Protein AF-A0A1V4T056-F1 (afdb_monomer)

Radius of gyration: 17.62 Å; Cα contacts (8 Å, |Δi|>4): 134; chains: 1; bounding box: 41×39×44 Å

Solvent-accessible surface area (backbone atoms only — not comparable to full-atom values): 8473 Å² total; per-residue (Å²): 109,70,50,30,54,51,19,25,50,54,11,38,51,52,18,49,48,34,64,70,69,68,52,63,63,68,63,55,55,53,51,50,49,54,52,53,45,51,52,41,34,65,76,40,74,78,42,66,49,69,81,70,57,65,70,58,31,48,61,42,61,37,54,64,91,86,41,50,39,62,59,56,52,51,51,53,52,50,52,51,52,50,48,44,41,74,71,36,72,66,26,53,52,50,57,51,40,71,74,42,58,68,60,29,47,78,69,72,45,64,60,63,59,53,49,28,52,53,27,22,54,51,15,30,51,50,13,46,50,50,50,51,50,31,30,62,66,54,34,50,46,70,68,70,64,77,63,48,68,58,52,54,55,62,73,75,109

Secondary structure (DSSP, 8-state):
-HHHHHHHHHHHHHHHHHHHH---HHHHHHHHHHHHHHHHHHHTTTS-B----HHHHHHHH-EETTEEHHHHHHHHHHHHHHHHHHHSHHHHHHHHHHH-HHHHHHTT--HHHHHHHHHHHHHHHHHHHHHHHHHHHTSB-TTTTTTHHHHHHHHH-

Organism: NCBI:txid64969

Foldseek 3Di:
DVLLVVLLVLLLVLLVCCLPVVDDSVVSVVVSVVVVLVVLCVVQVQDWDADPDPVLLCVQCDDDPNHGPVVVVVVVLVVVVCCCLPPDPLNVLVVVCVPPVVVSVVVVHPSSVSSSVVSSSSSSVVSVVQSSVCSPVSINRSCPCVCVVVVVVVVVD

pLDDT: mean 77.1, std 8.1, range [56.59, 90.56]

Sequence (157 aa):
IGGVLVGGALGAINGCLVNWTGLHPFIITL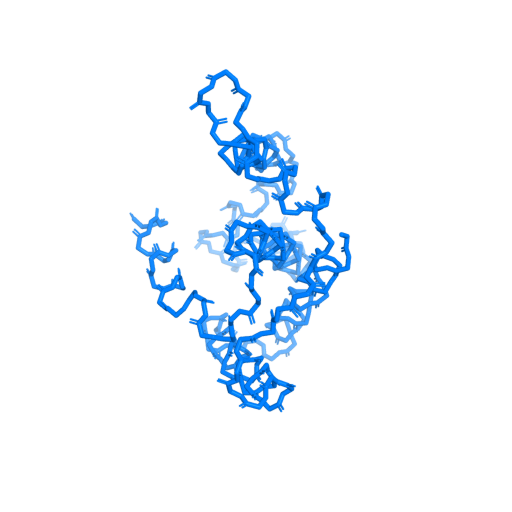GTNAIFRGITLVISDANSVYGFSFDFVNFFAASVIGIPVPVIFSLIVALILWFLTTRMRLGRNIYALGGIKNSAFYSGIDVKFHILVVFIISGVCAGLAGVVSTARLGAAEPLAGMGFETYAIASAI

InterPro domains:
  IPR001851 ABC transporter, permease [PF02653] (2-157)

Mean predicted aligned error: 8.45 Å

Structure (mmCIF, N/CA/C/O backbone):
data_AF-A0A1V4T056-F1
#
_entry.id   AF-A0A1V4T056-F1
#
loop_
_atom_site.group_PDB
_atom_site.id
_atom_site.type_symbol
_atom_site.label_atom_id
_atom_site.label_alt_id
_atom_site.label_comp_id
_atom_site.label_asym_id
_atom_site.label_entity_id
_atom_site.label_seq_id
_atom_site.pdbx_PDB_ins_code
_atom_site.Cartn_x
_atom_site.Cartn_y
_atom_site.Cartn_z
_atom_site.occupancy
_atom_site.B_iso_or_equiv
_atom_site.auth_seq_id
_atom_site.auth_comp_id
_atom_site.auth_asym_id
_atom_site.auth_atom_id
_atom_site.pdbx_PDB_model_num
ATOM 1 N N . ILE A 1 1 ? 0.113 1.896 -13.425 1.00 64.62 1 ILE A N 1
ATOM 2 C CA . ILE A 1 1 ? -1.318 1.829 -13.016 1.00 64.62 1 ILE A CA 1
ATOM 3 C C . ILE A 1 1 ? -1.674 0.461 -12.435 1.00 64.62 1 ILE A C 1
ATOM 5 O O . ILE A 1 1 ? -2.154 0.434 -11.310 1.00 64.62 1 ILE A O 1
ATOM 9 N N . GLY A 1 2 ? -1.369 -0.654 -13.118 1.00 77.25 2 GLY A N 1
ATOM 10 C CA . GLY A 1 2 ? -1.641 -2.010 -12.605 1.00 77.25 2 GLY A CA 1
ATOM 11 C C . GLY A 1 2 ? -1.153 -2.258 -11.169 1.00 77.25 2 GLY A C 1
ATOM 12 O O . GLY A 1 2 ? -1.941 -2.674 -10.331 1.00 77.25 2 GLY A O 1
ATOM 13 N N . GLY A 1 3 ? 0.091 -1.883 -10.839 1.00 78.50 3 GLY A N 1
ATOM 14 C CA . GLY A 1 3 ? 0.627 -2.046 -9.476 1.00 78.50 3 GLY A CA 1
ATOM 15 C C . GLY A 1 3 ? -0.118 -1.261 -8.385 1.00 78.50 3 GLY A C 1
ATOM 16 O O . GLY A 1 3 ? -0.232 -1.732 -7.259 1.00 78.50 3 GLY A O 1
ATOM 17 N N . VAL A 1 4 ? -0.699 -0.104 -8.719 1.00 83.12 4 VAL A N 1
ATOM 18 C CA . VAL A 1 4 ? -1.464 0.719 -7.764 1.00 83.12 4 VAL A CA 1
ATOM 19 C C . VAL A 1 4 ? -2.845 0.117 -7.508 1.00 83.12 4 VAL A C 1
ATOM 21 O O . VAL A 1 4 ? -3.299 0.086 -6.367 1.00 83.12 4 VAL A O 1
ATOM 24 N N . LEU A 1 5 ? -3.493 -0.406 -8.554 1.00 85.12 5 LEU A N 1
ATOM 25 C CA . LEU A 1 5 ? -4.775 -1.103 -8.430 1.00 85.12 5 LEU A CA 1
ATOM 26 C C . LEU A 1 5 ? -4.632 -2.396 -7.627 1.00 85.12 5 LEU A C 1
ATOM 28 O O . LEU A 1 5 ? -5.442 -2.650 -6.739 1.00 85.12 5 LEU A O 1
ATOM 32 N N . VAL A 1 6 ? -3.578 -3.174 -7.892 1.00 86.25 6 VAL A N 1
ATOM 33 C CA . VAL A 1 6 ? -3.269 -4.380 -7.115 1.00 86.25 6 VAL A CA 1
ATOM 34 C C . VAL A 1 6 ? -2.985 -4.006 -5.662 1.00 86.25 6 VAL A C 1
ATOM 36 O O . VAL A 1 6 ? -3.610 -4.568 -4.772 1.00 86.25 6 VAL A O 1
ATOM 39 N N . GLY A 1 7 ? -2.139 -3.003 -5.404 1.00 83.88 7 GLY A N 1
ATOM 40 C CA . GLY A 1 7 ? -1.875 -2.521 -4.046 1.00 83.88 7 GLY A CA 1
ATOM 41 C C . GLY A 1 7 ? -3.147 -2.097 -3.304 1.00 83.88 7 GLY A C 1
ATOM 42 O O . GLY A 1 7 ? -3.367 -2.512 -2.168 1.00 83.88 7 GLY A O 1
ATOM 43 N N . GLY A 1 8 ? -4.035 -1.345 -3.959 1.00 85.06 8 GLY A N 1
ATOM 44 C CA . GLY A 1 8 ? -5.331 -0.961 -3.397 1.00 85.06 8 GLY A CA 1
ATOM 45 C C . GLY A 1 8 ? -6.250 -2.154 -3.113 1.00 85.06 8 GLY A C 1
ATOM 46 O O . GLY A 1 8 ? -6.876 -2.198 -2.055 1.00 85.06 8 GLY A O 1
ATOM 47 N N . ALA A 1 9 ? -6.294 -3.148 -4.004 1.00 88.75 9 ALA A N 1
ATOM 48 C CA . ALA A 1 9 ? -7.066 -4.375 -3.807 1.00 88.75 9 ALA A CA 1
ATOM 49 C C .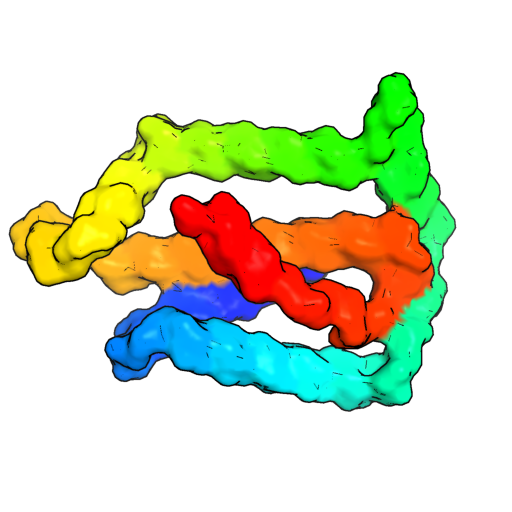 ALA A 1 9 ? -6.519 -5.220 -2.645 1.00 88.75 9 ALA A C 1
ATOM 51 O O . ALA A 1 9 ? -7.287 -5.672 -1.797 1.00 88.75 9 ALA A O 1
ATOM 52 N N . LEU A 1 10 ? -5.195 -5.378 -2.546 1.00 87.94 10 LEU A N 1
ATOM 53 C CA . LEU A 1 10 ? -4.551 -6.065 -1.423 1.00 87.94 10 LEU A CA 1
ATOM 54 C C . LEU A 1 10 ? -4.771 -5.310 -0.102 1.00 87.94 10 LEU A C 1
ATOM 56 O O . LEU A 1 10 ? -5.001 -5.931 0.937 1.00 87.94 10 LEU A O 1
ATOM 60 N N . GLY A 1 11 ? -4.771 -3.975 -0.138 1.00 86.12 11 GLY A N 1
ATOM 61 C CA . GLY A 1 11 ? -5.179 -3.130 0.983 1.00 86.12 11 GLY A CA 1
ATOM 62 C C . GLY A 1 11 ? -6.625 -3.396 1.401 1.00 86.12 11 GLY A C 1
ATOM 63 O O . GLY A 1 11 ? -6.891 -3.667 2.569 1.00 86.12 11 GLY A O 1
ATOM 64 N N . ALA A 1 12 ? -7.559 -3.423 0.448 1.00 89.50 12 ALA A N 1
ATOM 65 C CA . ALA A 1 12 ? -8.962 -3.738 0.712 1.00 89.50 12 ALA A CA 1
ATOM 66 C C . ALA A 1 12 ? -9.143 -5.131 1.336 1.00 89.50 12 ALA A C 1
ATOM 68 O O . ALA A 1 12 ? -9.906 -5.272 2.289 1.00 89.50 12 ALA A O 1
ATOM 69 N N . ILE A 1 13 ? -8.410 -6.144 0.856 1.00 90.56 13 ILE A N 1
ATOM 70 C CA . ILE A 1 13 ? -8.433 -7.503 1.418 1.00 90.56 13 ILE A CA 1
ATOM 71 C C . ILE A 1 13 ? -7.998 -7.485 2.885 1.00 90.56 13 ILE A C 1
ATOM 73 O O . ILE A 1 13 ? -8.698 -8.035 3.733 1.00 90.56 13 ILE A O 1
ATOM 77 N N . ASN A 1 14 ? -6.892 -6.808 3.205 1.00 88.44 14 ASN A N 1
ATOM 78 C CA . ASN A 1 14 ? -6.437 -6.661 4.588 1.00 88.44 14 ASN A CA 1
ATOM 79 C C . ASN A 1 14 ? -7.483 -5.949 5.459 1.00 88.44 14 ASN A C 1
ATOM 81 O O . ASN A 1 14 ? -7.821 -6.438 6.534 1.00 88.44 14 ASN A O 1
ATOM 85 N N . GLY A 1 15 ? -8.059 -4.845 4.974 1.00 84.19 15 GLY A N 1
ATOM 86 C CA . GLY A 1 15 ? -9.106 -4.111 5.689 1.00 84.19 15 GLY A CA 1
ATOM 87 C C . GLY A 1 15 ? -10.368 -4.942 5.936 1.00 84.19 15 GLY A C 1
ATOM 88 O O . GLY A 1 15 ? -10.913 -4.923 7.041 1.00 84.19 15 GLY A O 1
ATOM 89 N N . CYS A 1 16 ? -10.806 -5.720 4.944 1.00 89.06 16 CYS A N 1
ATOM 90 C CA . CYS A 1 16 ? -11.930 -6.644 5.074 1.00 89.06 16 CYS A CA 1
ATOM 91 C C . CYS A 1 16 ? -11.632 -7.758 6.080 1.00 89.06 16 CYS A C 1
ATOM 93 O O . CYS A 1 16 ? -12.456 -8.013 6.955 1.00 89.06 16 CYS A O 1
ATOM 95 N N . LEU A 1 17 ? -10.454 -8.384 6.003 1.00 87.81 17 LEU A N 1
ATOM 96 C CA . LEU A 1 17 ? -10.048 -9.441 6.931 1.00 87.81 17 LEU A CA 1
ATOM 97 C C . LEU A 1 17 ? -10.033 -8.942 8.376 1.00 87.81 17 LEU A C 1
ATOM 99 O O . LEU A 1 17 ? -10.577 -9.612 9.251 1.00 87.81 17 LEU A O 1
ATOM 103 N N . VAL A 1 18 ? -9.485 -7.749 8.624 1.00 87.94 18 VAL A N 1
ATOM 104 C CA . VAL A 1 18 ? -9.468 -7.120 9.957 1.00 87.94 18 VAL A CA 1
ATOM 105 C C . VAL A 1 18 ? -10.881 -6.880 10.464 1.00 87.94 18 VAL A C 1
ATOM 107 O O . VAL A 1 18 ? -11.200 -7.200 11.608 1.00 87.94 18 VAL A O 1
ATOM 110 N N . ASN A 1 19 ? -11.746 -6.349 9.605 1.00 87.25 19 ASN A N 1
ATOM 111 C CA . ASN A 1 19 ? -13.115 -6.034 9.972 1.00 87.25 19 ASN A CA 1
ATOM 112 C C . ASN A 1 19 ? -13.970 -7.283 10.248 1.00 87.25 19 ASN A C 1
ATOM 114 O O . ASN A 1 19 ? -14.892 -7.232 11.061 1.00 87.25 19 ASN A O 1
ATOM 118 N N . TRP A 1 20 ? -13.680 -8.393 9.563 1.00 85.25 20 TRP A N 1
ATOM 119 C CA . TRP A 1 20 ? -14.489 -9.607 9.648 1.00 85.25 20 TRP A CA 1
ATOM 120 C C . TRP A 1 20 ? -14.024 -10.561 10.745 1.00 85.25 20 TRP A C 1
ATOM 122 O O . TRP A 1 20 ? -14.850 -11.107 11.469 1.00 85.25 20 TRP A O 1
ATOM 132 N N . THR A 1 21 ? -12.710 -10.729 10.902 1.00 85.56 21 THR A N 1
ATOM 133 C CA . THR A 1 21 ? -12.138 -11.621 11.923 1.00 85.56 21 THR A CA 1
ATOM 134 C C . THR A 1 21 ? -12.048 -10.966 13.300 1.00 85.56 21 THR A C 1
ATOM 136 O O . THR A 1 21 ? -11.960 -11.672 14.300 1.00 85.56 21 THR A O 1
ATOM 139 N N . GLY A 1 22 ? -12.042 -9.629 13.376 1.00 79.38 22 GLY A N 1
ATOM 140 C CA . GLY A 1 22 ? -11.865 -8.900 14.636 1.00 79.38 22 GLY A CA 1
ATOM 141 C C . GLY A 1 22 ? -10.485 -9.094 15.278 1.00 79.38 22 GLY A C 1
ATOM 142 O O . GLY A 1 22 ? -10.266 -8.639 16.401 1.00 79.38 22 GLY A O 1
ATOM 143 N N . LEU A 1 23 ? -9.553 -9.758 14.585 1.00 82.25 23 LEU A N 1
ATOM 144 C CA . LEU A 1 23 ? -8.196 -9.983 15.065 1.00 82.25 23 LEU A CA 1
ATOM 145 C C . LEU A 1 23 ? -7.385 -8.686 15.036 1.00 82.25 23 LEU A C 1
ATOM 147 O O . LEU A 1 23 ? -7.698 -7.725 14.324 1.00 82.25 23 LEU A O 1
ATOM 151 N N . HIS A 1 24 ? -6.307 -8.663 15.819 1.00 83.38 24 HIS A N 1
ATOM 152 C CA . HIS A 1 24 ? -5.428 -7.505 15.866 1.00 83.38 24 HIS A CA 1
ATOM 153 C C . HIS A 1 24 ? -4.815 -7.239 14.472 1.00 83.38 24 HIS A C 1
ATOM 155 O O . HIS A 1 24 ? -4.256 -8.171 13.884 1.00 83.38 24 HIS A O 1
ATOM 161 N N . PRO A 1 25 ? -4.862 -5.993 13.951 1.00 82.25 25 PRO A N 1
ATOM 162 C CA . PRO A 1 25 ? -4.417 -5.657 12.594 1.00 82.25 25 PRO A CA 1
ATOM 163 C C . PRO A 1 25 ? -3.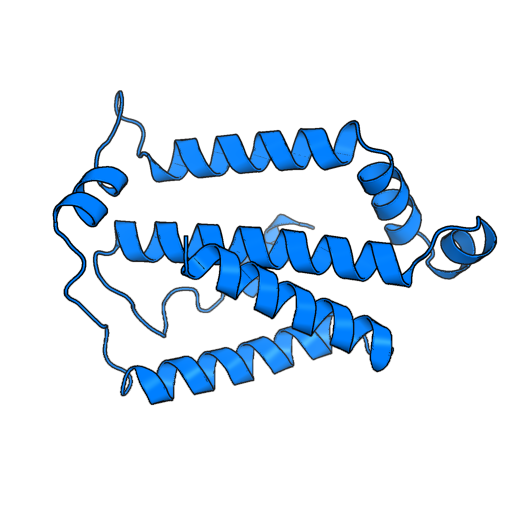025 -6.180 12.234 1.00 82.25 25 PRO A C 1
ATOM 165 O O . PRO A 1 25 ? -2.819 -6.679 11.135 1.00 82.25 25 PRO A O 1
ATOM 168 N N . PHE A 1 26 ? -2.107 -6.138 13.201 1.00 83.19 26 PHE A N 1
ATOM 169 C CA . PHE A 1 26 ? -0.725 -6.592 13.053 1.00 83.19 26 PHE A CA 1
ATOM 170 C C . PHE A 1 26 ? -0.597 -8.068 12.639 1.00 83.19 26 PHE A C 1
ATOM 172 O O . PHE A 1 26 ? 0.225 -8.403 11.789 1.00 83.19 26 PHE A O 1
ATOM 179 N N . ILE A 1 27 ? -1.425 -8.951 13.212 1.00 86.25 27 ILE A N 1
ATOM 180 C CA . ILE A 1 27 ? -1.373 -10.397 12.940 1.00 86.25 27 ILE A CA 1
ATOM 181 C C . ILE A 1 27 ? -1.793 -10.662 11.493 1.00 86.25 27 ILE A C 1
ATOM 183 O O . ILE A 1 27 ? -1.157 -11.441 10.785 1.00 86.25 27 ILE A O 1
ATOM 187 N N . ILE A 1 28 ? -2.841 -9.972 11.040 1.00 89.06 28 ILE A N 1
ATOM 188 C CA . ILE A 1 28 ? -3.374 -10.126 9.687 1.00 89.06 28 ILE A CA 1
ATOM 189 C C . ILE A 1 28 ? -2.370 -9.609 8.664 1.00 89.06 28 ILE A C 1
ATOM 191 O O . ILE A 1 28 ? -2.086 -10.316 7.705 1.00 89.06 28 ILE A O 1
ATOM 195 N N . THR A 1 29 ? -1.790 -8.425 8.884 1.00 86.88 29 THR A N 1
ATOM 196 C CA . THR A 1 29 ? -0.824 -7.835 7.948 1.00 86.88 29 THR A CA 1
ATOM 197 C C . THR A 1 29 ? 0.479 -8.622 7.859 1.00 86.88 29 THR A C 1
ATOM 199 O O . THR A 1 29 ? 1.046 -8.732 6.777 1.00 86.88 29 THR A O 1
ATOM 202 N N . LEU A 1 30 ? 0.958 -9.202 8.966 1.00 86.69 30 LEU A N 1
ATOM 203 C CA . LEU A 1 30 ? 2.122 -10.092 8.921 1.00 86.69 30 LEU A CA 1
ATOM 204 C C . LEU A 1 30 ? 1.812 -11.396 8.178 1.00 86.69 30 LEU A C 1
ATOM 206 O O . LEU A 1 30 ? 2.623 -11.849 7.372 1.00 86.69 30 LEU A O 1
ATOM 210 N N . GLY A 1 31 ? 0.634 -11.979 8.416 1.00 88.06 31 GLY A N 1
ATOM 211 C CA . GLY A 1 31 ? 0.194 -13.186 7.720 1.00 88.06 31 GLY A CA 1
ATOM 212 C C . GLY A 1 31 ? 0.043 -12.966 6.215 1.00 88.06 31 GLY A C 1
ATOM 213 O O . GLY A 1 31 ? 0.571 -13.740 5.420 1.00 88.06 31 GLY A O 1
ATOM 214 N N . THR A 1 32 ? -0.625 -11.885 5.805 1.00 87.81 32 THR A N 1
ATOM 215 C CA . THR A 1 32 ? -0.799 -11.561 4.382 1.00 87.81 32 THR A CA 1
ATOM 216 C C . THR A 1 32 ? 0.516 -11.199 3.708 1.00 87.81 32 THR A C 1
ATOM 218 O O . THR A 1 32 ? 0.724 -11.620 2.575 1.00 87.81 32 THR A O 1
ATOM 221 N N . ASN A 1 33 ? 1.442 -10.523 4.394 1.00 86.19 33 ASN A N 1
ATOM 222 C CA . ASN A 1 33 ? 2.791 -10.293 3.878 1.00 86.19 33 ASN A CA 1
ATOM 223 C C . ASN A 1 33 ? 3.519 -11.610 3.558 1.00 86.19 33 ASN A C 1
ATOM 225 O O . ASN A 1 33 ? 4.039 -11.774 2.457 1.00 86.19 33 ASN A O 1
ATOM 229 N N . ALA A 1 34 ? 3.493 -12.587 4.473 1.00 85.69 34 ALA A N 1
ATOM 230 C CA . ALA A 1 34 ? 4.101 -13.897 4.237 1.00 85.69 34 ALA A CA 1
ATOM 231 C C . ALA A 1 34 ? 3.467 -14.628 3.038 1.00 85.69 34 ALA A C 1
ATOM 233 O O . ALA A 1 34 ? 4.184 -15.198 2.216 1.00 85.69 34 ALA A O 1
ATOM 234 N N . ILE A 1 35 ? 2.136 -14.565 2.904 1.00 88.44 35 ILE A N 1
ATOM 235 C CA . ILE A 1 35 ? 1.405 -15.160 1.775 1.00 88.44 35 ILE A CA 1
ATOM 236 C C . ILE A 1 35 ? 1.785 -14.475 0.460 1.00 88.44 35 ILE A C 1
ATOM 238 O O . ILE A 1 35 ? 2.150 -15.153 -0.498 1.00 88.44 35 ILE A O 1
ATOM 242 N N . PHE A 1 36 ? 1.734 -13.142 0.402 1.00 86.19 36 PHE A N 1
ATOM 243 C CA . PHE A 1 36 ? 2.071 -12.394 -0.809 1.00 86.19 36 PHE A CA 1
ATOM 244 C C . PHE A 1 36 ? 3.520 -12.624 -1.217 1.00 86.19 36 PHE A C 1
ATOM 246 O O . PHE A 1 36 ? 3.779 -12.831 -2.398 1.00 86.19 36 PHE A O 1
ATOM 253 N N . ARG A 1 37 ? 4.442 -12.686 -0.253 1.00 82.00 37 ARG A N 1
ATOM 254 C CA . ARG A 1 37 ? 5.848 -12.990 -0.523 1.00 82.00 37 ARG A CA 1
ATOM 255 C C . ARG A 1 37 ? 6.052 -14.415 -1.034 1.00 82.00 37 ARG A C 1
ATOM 257 O O . ARG A 1 37 ? 6.861 -14.636 -1.926 1.00 82.00 37 ARG A O 1
ATOM 264 N N . GLY A 1 38 ? 5.309 -15.386 -0.503 1.00 83.88 38 GLY A N 1
ATOM 265 C CA . GLY A 1 38 ? 5.311 -16.750 -1.033 1.00 83.88 38 GLY A CA 1
ATOM 266 C C . GLY A 1 38 ? 4.837 -16.792 -2.486 1.00 83.88 38 GLY A C 1
ATOM 267 O O . GLY A 1 38 ? 5.489 -17.397 -3.331 1.00 83.88 38 GLY A O 1
ATOM 268 N N . ILE A 1 39 ? 3.748 -16.084 -2.795 1.00 85.88 39 ILE A N 1
ATOM 269 C CA . ILE A 1 39 ? 3.201 -15.999 -4.154 1.00 85.88 39 ILE A CA 1
ATOM 270 C C . ILE A 1 39 ? 4.197 -15.332 -5.112 1.00 85.88 39 ILE A C 1
ATOM 272 O O . ILE A 1 39 ? 4.410 -15.846 -6.207 1.00 85.88 39 ILE A O 1
ATOM 276 N N . THR A 1 40 ? 4.843 -14.228 -4.720 1.00 81.88 40 THR A N 1
ATOM 277 C CA . THR A 1 40 ? 5.839 -13.570 -5.582 1.00 81.88 40 THR A CA 1
ATOM 278 C C . THR A 1 40 ? 7.058 -14.453 -5.825 1.00 81.88 40 THR A C 1
ATOM 280 O O . THR A 1 40 ? 7.524 -14.521 -6.956 1.00 81.88 40 THR A O 1
ATOM 283 N N . LEU A 1 41 ? 7.541 -15.180 -4.813 1.00 82.62 41 LEU A N 1
ATOM 284 C CA . LEU A 1 41 ? 8.660 -16.115 -4.966 1.00 82.62 41 LEU A CA 1
ATOM 285 C C . LEU A 1 41 ? 8.340 -17.261 -5.933 1.00 82.62 41 LEU A C 1
ATOM 287 O O . LEU A 1 41 ? 9.193 -17.607 -6.746 1.00 82.62 41 LEU A O 1
ATOM 291 N N . VAL A 1 42 ? 7.123 -17.812 -5.864 1.00 85.12 42 VAL A N 1
ATOM 292 C CA . VAL A 1 42 ? 6.665 -18.886 -6.762 1.00 85.12 42 VAL A CA 1
ATOM 293 C C . VAL A 1 42 ? 6.517 -18.387 -8.199 1.00 85.12 42 VAL A C 1
ATOM 295 O O . VAL A 1 42 ? 6.891 -19.090 -9.125 1.00 85.12 42 VAL A O 1
ATOM 298 N N . ILE A 1 43 ? 5.995 -17.174 -8.402 1.00 82.31 43 ILE A N 1
ATOM 299 C CA . ILE A 1 43 ? 5.813 -16.603 -9.748 1.00 82.31 43 ILE A CA 1
ATOM 300 C C . ILE A 1 43 ? 7.153 -16.211 -10.382 1.00 82.31 43 ILE A C 1
ATOM 302 O O . ILE A 1 43 ? 7.313 -16.311 -11.595 1.00 82.31 43 ILE A O 1
ATOM 306 N N . SER A 1 44 ? 8.104 -15.739 -9.577 1.00 77.56 44 SER A N 1
ATOM 307 C CA . SER A 1 44 ? 9.407 -15.269 -10.051 1.00 77.56 44 SER A CA 1
ATOM 308 C C . SER A 1 44 ? 10.472 -16.369 -10.148 1.00 77.56 44 SER A C 1
ATOM 310 O O . SER A 1 44 ? 11.599 -16.053 -10.519 1.00 77.56 44 SER A O 1
ATOM 312 N N . ASP A 1 45 ? 10.176 -17.625 -9.784 1.00 77.44 45 ASP A N 1
ATOM 313 C CA . ASP A 1 45 ? 11.172 -18.709 -9.649 1.00 77.44 45 ASP A CA 1
ATOM 314 C C . ASP A 1 45 ? 12.418 -18.273 -8.844 1.00 77.44 45 ASP A C 1
ATOM 316 O O . ASP A 1 45 ? 13.552 -18.630 -9.155 1.00 77.44 45 ASP A O 1
ATOM 320 N N . ALA A 1 46 ? 12.209 -17.430 -7.825 1.00 69.56 46 ALA A N 1
ATOM 321 C CA . ALA A 1 46 ? 13.253 -16.763 -7.035 1.00 69.56 46 ALA A CA 1
ATOM 322 C C . ALA A 1 46 ? 14.269 -15.901 -7.827 1.00 69.56 46 ALA A C 1
ATOM 324 O O . ALA A 1 46 ? 15.288 -15.496 -7.270 1.00 69.56 46 ALA A O 1
ATOM 325 N N . ASN A 1 47 ? 13.981 -15.564 -9.086 1.00 72.25 47 ASN A N 1
ATOM 326 C CA . ASN A 1 47 ? 14.828 -14.738 -9.941 1.00 72.25 47 ASN A CA 1
ATOM 327 C C . ASN A 1 47 ? 14.252 -13.330 -10.134 1.00 72.25 47 ASN A C 1
ATOM 329 O O . ASN A 1 47 ? 13.039 -13.116 -10.168 1.00 72.25 47 ASN A O 1
ATOM 333 N N . SER A 1 48 ? 15.139 -12.350 -10.300 1.00 73.19 48 SER A N 1
ATOM 334 C CA . SER A 1 48 ? 14.744 -10.987 -10.655 1.00 73.19 48 SER A CA 1
ATOM 335 C C . SER A 1 48 ? 14.242 -10.947 -12.097 1.00 73.19 48 SER A C 1
ATOM 337 O O . SER A 1 48 ? 14.925 -11.394 -13.019 1.00 73.19 48 SER A O 1
ATOM 339 N N . VAL A 1 49 ? 13.039 -10.411 -12.300 1.00 72.31 49 VAL A N 1
ATOM 340 C CA . VAL A 1 49 ? 12.443 -10.277 -13.633 1.00 72.31 49 VAL A CA 1
ATOM 341 C C . VAL A 1 49 ? 12.901 -8.957 -14.250 1.00 72.31 49 VAL A C 1
ATOM 343 O O . VAL A 1 49 ? 12.660 -7.882 -13.694 1.00 72.31 49 VAL A O 1
ATOM 346 N N . TYR A 1 50 ? 13.555 -9.048 -15.407 1.00 69.56 50 TYR A N 1
ATOM 347 C CA . TYR A 1 50 ? 14.032 -7.920 -16.213 1.00 69.56 50 TYR A CA 1
ATOM 348 C C . TYR A 1 50 ? 13.209 -7.804 -17.507 1.00 69.56 50 TYR A C 1
ATOM 350 O O . TYR A 1 50 ? 12.520 -8.744 -17.895 1.00 69.56 50 TYR A O 1
ATOM 358 N N . GLY A 1 51 ? 13.289 -6.663 -18.197 1.00 62.88 51 GLY A N 1
ATOM 359 C CA . GLY A 1 51 ? 12.570 -6.439 -19.464 1.00 62.88 51 GLY A CA 1
ATOM 360 C C . GLY A 1 51 ? 11.518 -5.329 -19.421 1.00 62.88 51 GLY A C 1
ATOM 361 O O . GLY A 1 51 ? 10.598 -5.317 -20.235 1.00 62.88 51 GLY A O 1
ATOM 362 N N . PHE A 1 52 ? 11.635 -4.386 -18.483 1.00 67.06 52 PHE A N 1
ATOM 363 C CA . PHE A 1 52 ? 10.813 -3.177 -18.489 1.00 67.06 52 PHE A CA 1
ATOM 364 C C . PHE A 1 52 ? 11.194 -2.270 -19.665 1.00 67.06 52 PHE A C 1
ATOM 366 O O . PHE A 1 52 ? 12.374 -2.123 -19.985 1.00 67.06 52 PHE A O 1
ATOM 373 N N . SER A 1 53 ? 10.197 -1.651 -20.303 1.00 65.56 53 SER A N 1
ATOM 374 C CA . SER A 1 53 ? 10.413 -0.733 -21.424 1.00 65.56 53 SER A CA 1
ATOM 375 C C . SER A 1 53 ? 11.391 0.380 -21.044 1.00 65.56 53 SER A C 1
ATOM 377 O O . SER A 1 53 ? 11.256 0.991 -19.981 1.00 65.56 53 SER A O 1
ATOM 379 N N . PHE A 1 54 ? 12.342 0.673 -21.932 1.00 60.81 54 PHE A N 1
ATOM 380 C CA . PHE A 1 54 ? 13.386 1.675 -21.702 1.00 60.81 54 PHE A CA 1
ATOM 381 C C . PHE A 1 54 ? 12.802 3.050 -21.338 1.00 60.81 54 PHE A C 1
ATOM 383 O O . PHE A 1 54 ? 13.303 3.698 -20.425 1.00 60.81 54 PHE A O 1
ATOM 390 N N . ASP A 1 55 ? 11.679 3.445 -21.947 1.00 65.19 55 ASP A N 1
ATOM 391 C CA . ASP A 1 55 ? 10.976 4.697 -21.629 1.00 65.19 55 ASP A CA 1
ATOM 392 C C . ASP A 1 55 ? 10.475 4.766 -20.179 1.00 65.19 55 ASP A C 1
ATOM 394 O O . ASP A 1 55 ? 10.509 5.824 -19.553 1.00 65.19 55 ASP A O 1
ATOM 398 N N . PHE A 1 56 ? 10.040 3.636 -19.614 1.00 66.25 56 PHE A N 1
ATOM 399 C CA . PHE A 1 56 ? 9.543 3.571 -18.241 1.00 66.25 56 PHE A CA 1
ATOM 400 C C . PHE A 1 56 ? 10.684 3.724 -17.232 1.00 66.25 56 PHE A C 1
ATOM 402 O O . PHE A 1 56 ? 10.567 4.481 -16.271 1.00 66.25 56 PHE A O 1
ATOM 409 N N . VAL A 1 57 ? 11.812 3.055 -17.477 1.00 67.38 57 VAL A N 1
ATOM 410 C CA . VAL A 1 57 ? 13.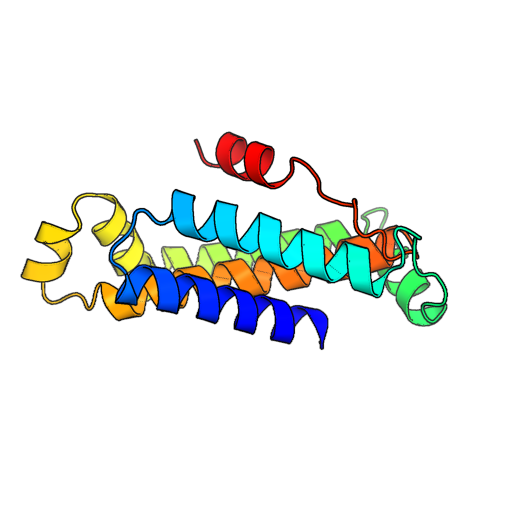004 3.165 -16.624 1.00 67.38 57 VAL A CA 1
ATOM 411 C C . VAL A 1 57 ? 13.610 4.563 -16.736 1.00 67.38 57 VAL A C 1
ATOM 413 O O . VAL A 1 57 ? 13.916 5.182 -15.722 1.00 67.38 57 VAL A O 1
ATOM 416 N N . ASN A 1 58 ? 13.715 5.107 -17.950 1.00 66.62 58 ASN A N 1
ATOM 417 C CA . ASN A 1 58 ? 14.334 6.408 -18.184 1.00 66.62 58 ASN A CA 1
ATOM 418 C C . ASN A 1 58 ? 13.501 7.560 -17.595 1.00 66.62 58 ASN A C 1
ATOM 420 O O . ASN A 1 58 ? 14.064 8.513 -17.071 1.00 66.62 58 ASN A O 1
ATOM 424 N N . PHE A 1 59 ? 12.167 7.452 -17.578 1.00 67.69 59 PHE A N 1
ATOM 425 C CA . PHE A 1 59 ? 11.298 8.448 -16.939 1.00 67.69 59 PHE A CA 1
ATOM 426 C C . PHE A 1 59 ? 11.488 8.531 -15.414 1.00 67.69 59 PHE A C 1
ATOM 428 O O . PHE A 1 59 ? 11.463 9.621 -14.847 1.00 67.69 59 PHE A O 1
ATOM 435 N N . PHE A 1 60 ? 11.703 7.396 -14.739 1.00 64.56 60 PHE A N 1
ATOM 436 C CA . PHE A 1 60 ? 11.932 7.361 -13.287 1.00 64.56 60 PHE A CA 1
ATOM 437 C C . PHE A 1 60 ? 13.407 7.528 -12.890 1.00 64.56 60 PHE A C 1
ATOM 439 O O . PHE A 1 60 ? 13.683 7.972 -11.774 1.00 64.56 60 PHE A O 1
ATOM 446 N N . ALA A 1 61 ? 14.344 7.199 -13.783 1.00 63.31 61 ALA A N 1
ATOM 447 C CA . ALA A 1 61 ? 15.773 7.465 -13.621 1.00 63.31 61 AL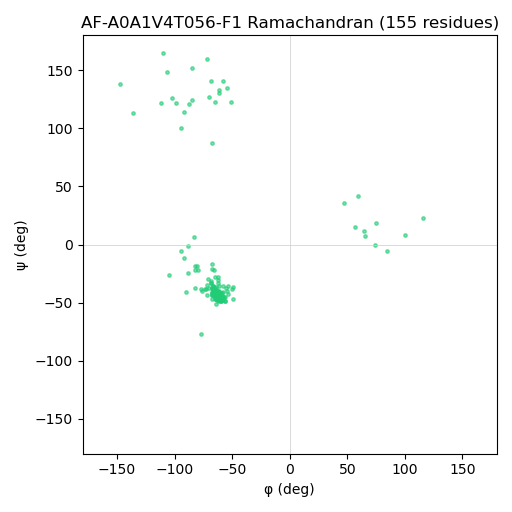A A CA 1
ATOM 448 C C . ALA A 1 61 ? 16.144 8.920 -13.956 1.00 63.31 61 ALA A C 1
ATOM 450 O O . ALA A 1 61 ? 17.162 9.424 -13.472 1.00 63.31 61 ALA A O 1
ATOM 451 N N . ALA A 1 62 ? 15.319 9.613 -14.749 1.00 64.88 62 ALA A N 1
ATOM 452 C CA . ALA A 1 62 ? 15.494 11.026 -15.035 1.00 64.88 62 ALA A CA 1
ATOM 453 C C . ALA A 1 62 ? 15.486 11.847 -13.736 1.00 64.88 62 ALA A C 1
ATOM 455 O O . ALA A 1 62 ? 14.719 11.605 -12.802 1.00 64.88 62 ALA A O 1
ATOM 456 N N . SER A 1 63 ? 16.363 12.845 -13.686 1.00 59.75 63 SER A N 1
ATOM 457 C CA . SER A 1 63 ? 16.423 13.819 -12.600 1.00 59.75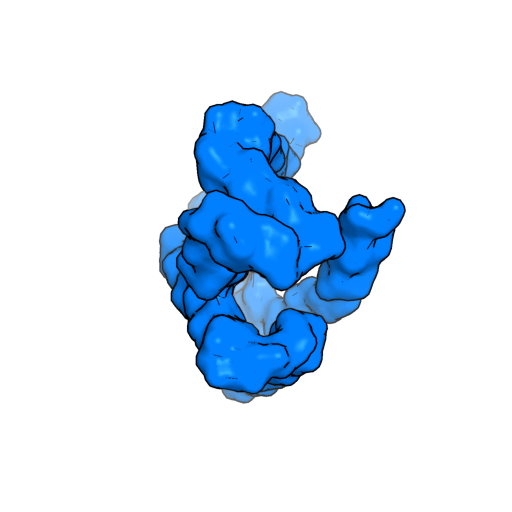 63 SER A CA 1
ATOM 458 C C . SER A 1 63 ? 16.004 15.170 -13.154 1.00 59.75 63 SER A C 1
ATOM 460 O O . SER A 1 63 ? 16.618 15.683 -14.088 1.00 59.75 63 SER A O 1
ATOM 462 N N . VAL A 1 64 ? 14.957 15.752 -12.578 1.00 56.59 64 VAL A N 1
ATOM 463 C CA . VAL A 1 64 ? 14.534 17.113 -12.910 1.00 56.59 64 VAL A CA 1
ATOM 464 C C . VAL A 1 64 ? 15.247 18.038 -11.930 1.00 56.59 64 VAL A C 1
ATOM 466 O O . VAL A 1 64 ? 15.012 17.963 -10.728 1.00 56.59 64 VAL A O 1
ATOM 469 N N . ILE A 1 65 ? 16.153 18.884 -12.433 1.00 58.38 65 ILE A N 1
ATOM 470 C CA . ILE A 1 65 ? 16.867 19.900 -11.630 1.00 58.38 65 ILE A CA 1
ATOM 471 C C . ILE A 1 65 ? 17.683 19.248 -10.483 1.00 58.38 65 ILE A C 1
ATOM 473 O O . ILE A 1 65 ? 17.680 19.698 -9.344 1.00 58.38 65 ILE A O 1
ATOM 477 N N . GLY A 1 66 ? 18.358 18.125 -10.760 1.00 65.50 66 GLY A N 1
ATOM 478 C CA . GLY A 1 66 ? 19.198 17.418 -9.777 1.00 65.50 66 GLY A CA 1
ATOM 479 C C . GLY A 1 66 ? 18.440 16.634 -8.694 1.00 65.50 66 GLY A C 1
ATOM 480 O O . GLY A 1 66 ? 19.078 15.978 -7.873 1.00 65.50 66 GLY A O 1
ATOM 481 N N . ILE A 1 67 ? 17.100 16.652 -8.703 1.00 67.75 67 ILE A N 1
ATOM 482 C CA . ILE A 1 67 ? 16.256 15.885 -7.779 1.00 67.75 67 ILE A CA 1
ATOM 483 C C . ILE A 1 67 ? 15.704 14.650 -8.513 1.00 67.75 67 ILE A C 1
ATOM 485 O O . ILE A 1 67 ? 15.078 14.797 -9.570 1.00 67.75 67 ILE A O 1
ATOM 489 N N . PRO A 1 68 ? 15.889 13.430 -7.970 1.00 71.44 68 PRO A N 1
ATOM 490 C CA . PRO A 1 68 ? 15.297 12.228 -8.544 1.00 71.44 68 PRO A CA 1
ATOM 491 C C . PRO A 1 68 ? 13.765 12.311 -8.550 1.00 71.44 68 PRO A C 1
ATOM 493 O O . PRO A 1 68 ? 13.147 12.594 -7.520 1.00 71.44 68 PRO A O 1
ATOM 496 N N . VAL A 1 69 ? 13.137 11.980 -9.682 1.00 74.31 69 VAL A N 1
ATOM 497 C CA . VAL A 1 69 ? 11.668 11.920 -9.840 1.00 74.31 69 VAL A CA 1
ATOM 498 C C . VAL A 1 69 ? 10.949 11.115 -8.731 1.00 74.31 69 VAL A C 1
ATOM 500 O O . VAL A 1 69 ? 9.889 11.564 -8.284 1.00 74.31 69 VAL A O 1
ATOM 503 N N . PRO A 1 70 ? 11.505 10.005 -8.189 1.00 73.81 70 PRO A N 1
ATOM 504 C CA . PRO A 1 70 ? 10.941 9.307 -7.028 1.00 73.81 70 PRO A CA 1
ATOM 505 C C . PRO A 1 70 ? 10.686 10.187 -5.793 1.00 73.81 70 PRO A C 1
ATOM 507 O O . PRO A 1 70 ? 9.692 9.985 -5.097 1.00 73.81 70 PRO A O 1
ATOM 510 N N . VAL A 1 71 ? 11.554 11.172 -5.529 1.00 73.88 71 VAL A N 1
ATOM 511 C CA . VAL A 1 71 ? 11.440 12.080 -4.373 1.00 73.88 71 VAL A CA 1
ATOM 512 C C . VAL A 1 71 ? 10.307 13.083 -4.580 1.00 73.88 71 VAL A C 1
ATOM 514 O O . VAL A 1 71 ? 9.560 13.391 -3.658 1.00 73.88 71 VAL A O 1
ATOM 517 N N . ILE A 1 72 ? 10.132 13.564 -5.810 1.00 75.75 72 ILE A N 1
ATOM 518 C CA . ILE A 1 72 ? 9.029 14.468 -6.153 1.00 75.75 72 ILE A CA 1
ATOM 519 C C . ILE A 1 72 ? 7.693 13.727 -6.009 1.00 75.75 72 ILE A C 1
ATOM 521 O O . ILE A 1 72 ? 6.745 14.259 -5.432 1.00 75.75 72 ILE A O 1
ATOM 525 N N . PHE A 1 73 ? 7.631 12.469 -6.457 1.00 77.75 73 PHE A N 1
ATOM 526 C CA . PHE A 1 73 ? 6.449 11.623 -6.292 1.00 77.75 73 PHE A CA 1
ATOM 527 C C . PHE A 1 73 ? 6.104 11.368 -4.822 1.00 77.75 73 PHE A C 1
ATOM 529 O O . PHE A 1 73 ? 4.938 11.503 -4.445 1.00 77.75 73 PHE A O 1
ATOM 536 N N . SER A 1 74 ? 7.087 11.031 -3.979 1.00 76.06 74 SER A N 1
ATOM 537 C CA . SER A 1 74 ? 6.834 10.813 -2.550 1.00 76.06 74 SER A CA 1
ATOM 538 C C . SER A 1 74 ? 6.362 12.090 -1.854 1.00 76.06 74 SER A C 1
ATOM 540 O O . SER A 1 74 ? 5.438 12.029 -1.044 1.00 76.06 74 SER A O 1
ATOM 542 N N . LEU A 1 75 ? 6.912 13.251 -2.224 1.00 81.25 75 LEU A N 1
ATOM 543 C CA . LEU A 1 75 ? 6.510 14.548 -1.683 1.00 81.25 75 LEU A CA 1
ATOM 544 C C . LEU A 1 75 ? 5.068 14.901 -2.074 1.00 81.25 75 LEU A C 1
ATOM 546 O O . LEU A 1 75 ? 4.290 15.309 -1.215 1.00 81.25 75 LEU A O 1
ATOM 550 N N . ILE A 1 76 ? 4.673 14.670 -3.331 1.00 83.88 76 ILE A N 1
ATOM 551 C CA . ILE A 1 76 ? 3.288 14.869 -3.791 1.00 83.88 76 ILE A CA 1
ATOM 552 C C . ILE A 1 76 ? 2.321 13.965 -3.017 1.00 83.88 76 ILE A C 1
ATOM 554 O O . ILE A 1 76 ? 1.298 14.440 -2.521 1.00 83.88 76 ILE A O 1
ATOM 558 N N . VAL A 1 77 ? 2.644 12.675 -2.872 1.00 82.81 77 VAL A N 1
ATOM 559 C CA . VAL A 1 77 ? 1.806 11.726 -2.119 1.00 82.81 77 VAL A CA 1
ATOM 560 C C . VAL A 1 77 ? 1.701 12.141 -0.650 1.00 82.81 77 VAL A C 1
ATOM 562 O O . VAL A 1 77 ? 0.600 12.149 -0.101 1.00 82.81 77 VAL A O 1
ATOM 565 N N . ALA A 1 78 ? 2.805 12.556 -0.025 1.00 81.44 78 ALA A N 1
ATOM 566 C CA . ALA A 1 78 ? 2.807 13.051 1.349 1.00 81.44 78 ALA A CA 1
ATOM 567 C C . ALA A 1 78 ? 1.910 14.288 1.517 1.00 81.44 78 ALA A C 1
ATOM 569 O O . ALA A 1 78 ? 1.139 14.363 2.472 1.00 81.44 78 ALA A O 1
ATOM 570 N N . LEU A 1 79 ? 1.943 15.226 0.567 1.00 84.62 79 LEU A N 1
ATOM 571 C CA . LEU A 1 79 ? 1.109 16.431 0.582 1.00 84.62 79 LEU A CA 1
ATOM 572 C C . LEU A 1 79 ? -0.384 16.091 0.449 1.00 84.62 79 LEU A C 1
ATOM 574 O O . LEU A 1 79 ? -1.215 16.636 1.179 1.00 84.62 79 LEU A O 1
ATOM 578 N N . ILE A 1 80 ? -0.724 15.137 -0.426 1.00 83.00 80 ILE A N 1
ATOM 579 C CA . ILE A 1 80 ? -2.093 14.626 -0.587 1.00 83.00 80 ILE A CA 1
ATOM 580 C C . ILE A 1 80 ? -2.576 13.968 0.711 1.00 83.00 80 ILE A C 1
ATOM 582 O O . ILE A 1 80 ? -3.670 14.282 1.182 1.00 8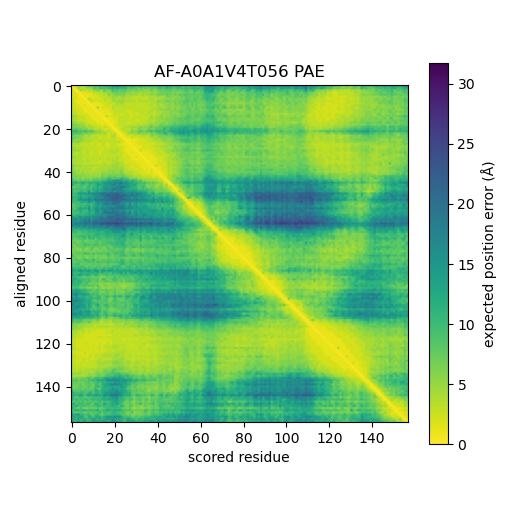3.00 80 ILE A O 1
ATOM 586 N N . LEU A 1 81 ? -1.768 13.093 1.317 1.00 80.06 81 LEU A N 1
ATOM 587 C CA . LEU A 1 81 ? -2.109 12.416 2.572 1.00 80.06 81 LEU A CA 1
ATOM 588 C C . LEU A 1 81 ? -2.233 13.400 3.738 1.00 80.06 81 LEU A C 1
ATOM 590 O O . LEU A 1 81 ? -3.158 13.286 4.544 1.00 80.06 81 LEU A O 1
ATOM 594 N N . TRP A 1 82 ? -1.355 14.398 3.814 1.00 80.12 82 TRP A N 1
ATOM 595 C CA . TRP A 1 82 ? -1.428 15.449 4.824 1.00 80.12 82 TRP A CA 1
ATOM 596 C C . TRP A 1 82 ? -2.717 16.265 4.699 1.00 80.12 82 TRP A C 1
ATOM 598 O O . TRP A 1 82 ? -3.409 16.493 5.697 1.00 80.12 82 TRP A O 1
ATOM 608 N N . PHE A 1 83 ? -3.092 16.649 3.476 1.00 81.56 83 PHE A N 1
ATOM 609 C CA . PHE A 1 83 ? -4.339 17.364 3.220 1.00 81.56 83 PHE A CA 1
ATOM 610 C C . PHE A 1 83 ? -5.566 16.505 3.552 1.00 81.56 83 PHE A C 1
ATOM 612 O O . PHE A 1 83 ? -6.487 16.977 4.225 1.00 81.56 83 PHE A O 1
ATOM 619 N N . LEU A 1 84 ? -5.556 15.233 3.141 1.00 80.75 84 LEU A N 1
ATOM 620 C CA . LEU A 1 84 ? -6.614 14.268 3.437 1.00 80.75 84 LEU A CA 1
ATOM 621 C C . LEU A 1 84 ? -6.818 14.128 4.949 1.00 80.75 84 LEU A C 1
ATOM 623 O O . LEU A 1 84 ? -7.944 14.178 5.440 1.00 80.75 84 LEU A O 1
ATOM 627 N N . THR A 1 85 ? -5.723 14.020 5.696 1.00 74.25 85 THR A N 1
ATOM 628 C CA . THR A 1 85 ? -5.776 13.776 7.137 1.00 74.25 85 THR A CA 1
ATOM 629 C C . THR A 1 85 ? -6.145 15.042 7.923 1.00 74.25 85 THR A C 1
ATOM 631 O O . THR A 1 85 ? -6.934 14.978 8.862 1.00 74.25 85 THR A O 1
ATOM 634 N N . THR A 1 86 ? -5.651 16.212 7.508 1.00 72.81 86 THR A N 1
ATOM 635 C CA . THR A 1 86 ? -5.860 17.481 8.231 1.00 72.81 86 THR A CA 1
ATOM 636 C C . THR A 1 86 ? -7.207 18.135 7.913 1.00 72.81 86 THR A C 1
ATOM 638 O O . THR A 1 86 ? -7.838 18.736 8.785 1.00 72.81 86 THR A O 1
ATOM 641 N N . ARG A 1 87 ? -7.668 18.066 6.656 1.00 74.00 87 ARG A N 1
ATOM 642 C CA . ARG A 1 87 ? -8.825 18.853 6.188 1.00 74.00 87 ARG A CA 1
ATOM 643 C C . ARG A 1 87 ? -10.098 18.026 6.019 1.00 74.00 87 ARG A C 1
ATOM 645 O O . ARG A 1 87 ? -11.184 18.595 6.162 1.00 74.00 87 ARG A O 1
ATOM 652 N N . MET A 1 88 ? -10.017 16.715 5.768 1.00 77.50 88 MET A N 1
ATOM 653 C CA . MET A 1 88 ? -11.224 15.899 5.587 1.00 77.50 88 MET A CA 1
ATOM 654 C C . MET A 1 88 ? -11.830 15.392 6.899 1.00 77.50 88 MET A C 1
ATOM 656 O O . MET A 1 88 ? -11.146 15.127 7.886 1.00 77.50 88 MET A O 1
ATOM 660 N N . ARG A 1 89 ? -13.155 15.182 6.874 1.00 72.69 89 ARG A N 1
ATOM 661 C CA . ARG A 1 89 ? -13.907 14.521 7.957 1.00 72.69 89 ARG A CA 1
ATOM 662 C C . ARG A 1 89 ? -13.378 13.107 8.237 1.00 72.69 89 ARG A C 1
ATOM 664 O O . ARG A 1 89 ? -13.291 12.729 9.398 1.00 72.69 89 ARG A O 1
ATOM 671 N N . LEU A 1 90 ? -12.954 12.387 7.193 1.00 74.25 90 LEU A N 1
ATOM 672 C CA . LEU A 1 90 ? -12.321 11.068 7.307 1.00 74.25 90 LEU A CA 1
ATOM 673 C C . LEU A 1 90 ? -11.084 11.095 8.213 1.00 74.25 90 LEU A C 1
ATOM 675 O O . LEU A 1 90 ? -10.996 10.282 9.125 1.00 74.25 90 LEU A O 1
ATOM 679 N N . GLY A 1 91 ? -10.172 12.054 8.021 1.00 73.56 91 GLY A N 1
ATOM 680 C CA . GLY A 1 91 ? -8.955 12.175 8.831 1.00 73.56 91 GLY A CA 1
ATOM 681 C C . GLY A 1 91 ? -9.239 12.432 10.310 1.00 73.56 91 GLY A C 1
ATOM 682 O O . GLY A 1 91 ? -8.682 11.758 11.175 1.00 73.56 91 GLY A O 1
ATOM 683 N N . ARG A 1 92 ? -10.184 13.331 10.613 1.00 75.81 92 ARG A N 1
ATOM 684 C CA . ARG A 1 92 ? -10.616 13.592 11.999 1.00 75.81 92 ARG A CA 1
ATOM 685 C C . ARG A 1 92 ? -11.226 12.359 12.665 1.00 75.81 92 ARG A C 1
ATOM 687 O O . ARG A 1 92 ? -10.915 12.077 13.819 1.00 75.81 92 ARG A O 1
ATOM 694 N N . ASN A 1 93 ? -12.049 11.610 11.934 1.00 77.62 93 ASN A N 1
ATOM 695 C CA . ASN A 1 93 ? -12.658 10.383 12.443 1.00 77.62 93 ASN A CA 1
ATOM 696 C C . ASN A 1 93 ? -11.616 9.281 12.679 1.00 77.62 93 ASN A C 1
ATOM 698 O O . ASN A 1 93 ? -11.716 8.560 13.667 1.00 77.62 93 ASN A O 1
ATOM 702 N N . ILE A 1 94 ? -10.600 9.171 11.814 1.00 78.81 94 ILE A N 1
ATOM 703 C CA . ILE A 1 94 ? -9.481 8.231 11.983 1.00 78.81 94 ILE A CA 1
ATOM 704 C C . ILE A 1 94 ? -8.663 8.585 13.233 1.00 78.81 94 ILE A C 1
ATOM 706 O O . ILE A 1 94 ? -8.371 7.700 14.035 1.00 78.81 94 ILE A O 1
ATOM 710 N N . TYR A 1 95 ? -8.357 9.869 13.450 1.00 77.38 95 TYR A N 1
ATOM 711 C CA . TYR A 1 95 ? -7.662 10.324 14.660 1.00 77.38 95 TYR A CA 1
ATOM 712 C C . TYR A 1 95 ? -8.460 10.042 15.939 1.00 77.38 95 TYR A C 1
ATOM 714 O O . TYR A 1 95 ? -7.893 9.569 16.921 1.00 77.38 95 TYR A O 1
ATOM 722 N N . ALA A 1 96 ? -9.779 10.261 15.922 1.00 73.75 96 ALA A N 1
ATOM 723 C CA . ALA A 1 96 ? -10.649 9.922 17.051 1.00 73.75 96 ALA A CA 1
ATOM 724 C C . ALA A 1 96 ? -10.659 8.408 17.349 1.00 73.75 96 ALA A C 1
ATOM 726 O O . ALA A 1 96 ? -10.746 7.994 18.505 1.00 73.75 96 ALA A O 1
ATOM 727 N N . LEU A 1 97 ? -10.523 7.579 16.310 1.00 76.94 97 LEU A N 1
ATOM 728 C CA . LEU A 1 97 ? -10.478 6.121 16.416 1.00 76.94 97 LEU A CA 1
ATOM 729 C C . LEU A 1 97 ? -9.185 5.593 17.052 1.00 76.94 97 LEU A C 1
ATOM 731 O O . LEU A 1 97 ? -9.206 4.536 17.683 1.00 76.94 97 LEU A O 1
ATOM 735 N N . GLY A 1 98 ? -8.075 6.316 16.872 1.00 70.12 98 GLY A N 1
ATOM 736 C CA . GLY A 1 98 ? -6.758 5.962 17.407 1.00 70.12 98 GLY A CA 1
ATOM 737 C C . GLY A 1 98 ? -6.661 6.034 18.934 1.00 70.12 98 GLY A C 1
ATOM 738 O O . GLY A 1 98 ? -5.804 5.372 19.507 1.00 70.12 98 GLY A O 1
ATOM 739 N N . GLY A 1 99 ? -7.550 6.786 19.594 1.00 72.06 99 GLY A N 1
ATOM 740 C CA . GLY A 1 99 ? -7.626 6.857 21.056 1.00 72.06 99 GLY A CA 1
ATOM 741 C C . GLY A 1 99 ? -8.311 5.632 21.668 1.00 72.06 99 GLY A C 1
ATOM 742 O O . GLY A 1 99 ? -7.660 4.750 22.218 1.00 72.06 99 GLY A O 1
ATOM 743 N N . ILE A 1 100 ? -9.647 5.573 21.592 1.00 75.62 100 ILE A N 1
ATOM 744 C CA . ILE A 1 100 ? -10.442 4.454 22.125 1.00 75.62 100 ILE A CA 1
ATOM 745 C C . ILE A 1 100 ? -11.515 4.069 21.104 1.00 75.62 100 ILE A C 1
ATOM 747 O O . ILE A 1 100 ? -12.480 4.806 20.890 1.00 75.62 100 ILE A O 1
ATOM 751 N N . LYS A 1 101 ? -11.393 2.867 20.523 1.00 72.62 101 LYS A N 1
ATOM 752 C CA . LYS A 1 101 ? -12.361 2.329 19.545 1.00 72.62 101 LYS A CA 1
ATOM 753 C C . LYS A 1 101 ? -13.797 2.319 20.075 1.00 72.62 101 LYS A C 1
ATOM 755 O O . LYS A 1 101 ? -14.719 2.667 19.341 1.00 72.62 101 LYS A O 1
ATOM 760 N N . ASN A 1 102 ? -13.981 1.967 21.348 1.00 69.69 102 ASN A N 1
ATOM 761 C CA . ASN A 1 102 ? -15.303 1.922 21.972 1.00 69.69 102 ASN A CA 1
ATOM 762 C C . ASN A 1 102 ? -15.950 3.317 22.018 1.00 69.69 102 ASN A C 1
ATOM 764 O O . ASN A 1 102 ? -17.117 3.453 21.668 1.00 69.69 102 ASN A O 1
ATOM 768 N N . SER A 1 103 ? -15.194 4.369 22.349 1.00 68.94 103 SER A N 1
ATOM 769 C CA . SER A 1 103 ? -15.701 5.751 22.394 1.00 68.94 103 SER A CA 1
ATOM 770 C C . SER A 1 103 ? -16.058 6.300 21.009 1.00 68.94 103 SER A C 1
ATOM 772 O O . SER A 1 103 ? -17.026 7.050 20.874 1.00 68.94 103 SER A O 1
ATOM 774 N N . ALA A 1 104 ? -15.326 5.889 19.969 1.00 72.25 104 ALA A N 1
ATOM 775 C CA . ALA A 1 104 ? -15.651 6.237 18.586 1.00 72.25 104 ALA A CA 1
ATOM 776 C C . ALA A 1 104 ? -16.975 5.591 18.135 1.00 72.25 104 ALA A C 1
ATOM 778 O O . ALA A 1 104 ? -17.791 6.251 17.491 1.00 72.25 104 ALA A O 1
ATOM 779 N N . PHE A 1 105 ? -17.228 4.338 18.534 1.00 74.62 105 PHE A N 1
ATOM 780 C CA . PHE A 1 105 ? -18.486 3.646 18.241 1.00 74.62 105 PHE A CA 1
ATOM 781 C C . PHE A 1 105 ? -19.689 4.311 18.928 1.00 74.62 105 PHE A C 1
ATOM 783 O O . PHE A 1 105 ? -20.697 4.570 18.275 1.00 74.62 105 PHE A O 1
ATOM 790 N N . TYR A 1 106 ? -19.567 4.683 20.209 1.00 75.12 106 TYR A N 1
ATOM 791 C CA . TYR A 1 106 ? -20.628 5.414 20.924 1.00 75.12 106 TYR A CA 1
ATOM 792 C C . TYR A 1 106 ? -20.884 6.823 20.365 1.00 75.12 106 TYR A C 1
ATOM 794 O O . TYR A 1 106 ? -21.977 7.355 20.526 1.00 75.12 106 TYR A O 1
ATOM 802 N N . SER A 1 107 ? -19.909 7.406 19.663 1.00 72.44 107 SER A N 1
ATOM 803 C CA . SER A 1 107 ? -20.045 8.693 18.965 1.00 72.44 107 SER A CA 1
ATOM 804 C C . SER A 1 107 ? -20.687 8.577 17.570 1.00 72.44 107 SER A C 1
ATOM 806 O O . SER A 1 107 ? -20.722 9.561 16.834 1.00 72.44 107 SER A O 1
ATOM 808 N N . GLY A 1 108 ? -21.170 7.389 17.178 1.00 74.75 108 GLY A N 1
ATOM 809 C CA . GLY A 1 108 ? -21.818 7.158 15.882 1.00 74.75 108 GLY A CA 1
ATOM 810 C C . GLY A 1 108 ? -20.856 7.091 14.691 1.00 74.75 108 GLY A C 1
ATOM 811 O O . GLY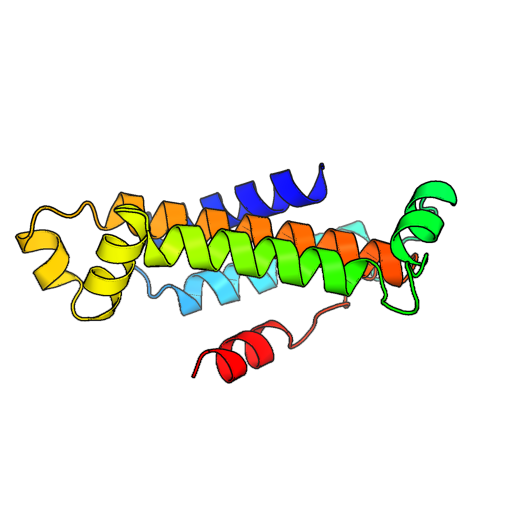 A 1 108 ? -21.279 7.265 13.551 1.00 74.75 108 GLY A O 1
ATOM 812 N N . ILE A 1 109 ? -19.557 6.865 14.927 1.00 80.31 109 ILE A N 1
ATOM 813 C CA . ILE A 1 109 ? -18.567 6.706 13.856 1.00 80.31 109 ILE A CA 1
ATOM 814 C C . ILE A 1 109 ? -18.566 5.247 13.393 1.00 80.31 109 ILE A C 1
ATOM 816 O O . ILE A 1 109 ? -18.304 4.338 14.183 1.00 80.31 109 ILE A O 1
ATOM 820 N N . ASP A 1 110 ? -18.772 5.019 12.093 1.00 80.00 110 ASP A N 1
ATOM 821 C CA . ASP A 1 110 ? -18.637 3.694 11.480 1.00 80.00 110 ASP A CA 1
ATOM 822 C C . ASP A 1 110 ? -17.180 3.220 11.487 1.00 80.00 110 ASP A C 1
ATOM 824 O O . ASP A 1 110 ? -16.422 3.402 10.528 1.00 80.00 110 ASP A O 1
ATOM 828 N N . VAL A 1 111 ? -16.782 2.581 12.586 1.00 80.62 111 VAL A N 1
ATOM 829 C CA . VAL A 1 111 ? -15.428 2.058 12.817 1.00 80.62 111 VAL A CA 1
ATOM 830 C C . VAL A 1 111 ? -14.980 1.150 11.670 1.00 80.62 111 VAL A C 1
ATOM 832 O O . VAL A 1 111 ? -13.861 1.261 11.172 1.00 80.62 111 VAL A O 1
ATOM 835 N N . LYS A 1 112 ? -15.894 0.297 11.201 1.00 82.06 112 LYS A N 1
ATOM 836 C CA . LYS A 1 112 ? -15.670 -0.681 10.133 1.00 82.06 112 LYS A CA 1
ATOM 837 C C . LYS A 1 112 ? -15.272 -0.024 8.809 1.00 82.06 112 LYS A C 1
ATOM 839 O O . LYS A 1 112 ? -14.309 -0.441 8.169 1.00 82.06 112 LYS A O 1
ATOM 844 N N . PHE A 1 113 ? -15.991 1.032 8.426 1.00 82.38 113 PHE A N 1
ATOM 845 C CA . PHE A 1 113 ? -15.741 1.768 7.188 1.00 82.38 113 PHE A CA 1
ATOM 846 C C . PHE A 1 113 ? -14.406 2.518 7.240 1.00 82.38 113 PHE A C 1
ATOM 848 O O . PHE A 1 113 ? -13.622 2.456 6.296 1.00 82.38 113 PHE A O 1
ATOM 855 N N . HIS A 1 114 ? -14.104 3.172 8.364 1.00 85.25 114 HIS A N 1
ATOM 856 C CA . HIS A 1 114 ? -12.861 3.931 8.507 1.00 85.25 114 HIS A CA 1
ATOM 857 C C . HIS A 1 114 ? -11.628 3.017 8.507 1.00 85.25 114 HIS A C 1
ATOM 859 O O . HIS A 1 114 ? -10.636 3.352 7.863 1.00 85.25 114 HIS A O 1
ATOM 865 N N . ILE A 1 115 ? -11.699 1.840 9.143 1.00 83.44 115 ILE A N 1
ATOM 866 C CA . ILE A 1 115 ? -10.627 0.833 9.079 1.00 83.44 115 ILE A CA 1
ATOM 867 C C . ILE A 1 115 ? -10.380 0.405 7.627 1.00 83.44 115 ILE A C 1
ATOM 869 O O . ILE A 1 115 ? -9.238 0.437 7.172 1.00 83.44 115 ILE A O 1
ATOM 873 N N . LEU A 1 116 ? -11.434 0.065 6.878 1.00 86.75 116 LEU A N 1
ATOM 874 C CA . LEU A 1 116 ? -11.319 -0.329 5.471 1.00 86.75 116 LEU A CA 1
ATOM 875 C C . LEU A 1 116 ? -10.626 0.756 4.628 1.00 86.75 116 LEU A C 1
ATOM 877 O O . LEU A 1 116 ? -9.690 0.461 3.888 1.00 86.75 116 LEU A O 1
ATOM 881 N N . VAL A 1 117 ? -11.056 2.013 4.764 1.00 86.12 117 VAL A N 1
ATOM 882 C CA . VAL A 1 117 ? -10.504 3.145 4.005 1.00 86.12 117 VAL A CA 1
ATOM 883 C C . VAL A 1 117 ? -9.017 3.347 4.302 1.00 86.12 117 VAL A C 1
ATOM 885 O O . VAL A 1 117 ? -8.234 3.518 3.370 1.00 86.12 117 VAL A O 1
ATOM 888 N N . VAL A 1 118 ? -8.605 3.275 5.572 1.00 86.12 118 VAL A N 1
ATOM 889 C CA . VAL A 1 118 ? -7.188 3.399 5.961 1.00 86.12 118 VAL A CA 1
ATOM 890 C C . VAL A 1 118 ? -6.343 2.301 5.314 1.00 86.12 118 VAL A C 1
ATOM 892 O O . VAL A 1 118 ? -5.276 2.583 4.766 1.00 86.12 118 VAL A O 1
ATOM 895 N N . PHE A 1 119 ? -6.837 1.063 5.310 1.00 86.81 119 PHE A N 1
ATOM 896 C CA . PHE A 1 119 ? -6.149 -0.063 4.683 1.00 86.81 119 PHE A CA 1
ATOM 897 C C . PHE A 1 119 ? -6.046 0.060 3.158 1.00 86.81 119 PHE A C 1
ATOM 899 O O . PHE A 1 119 ? -5.003 -0.257 2.589 1.00 86.81 119 PHE A O 1
ATOM 906 N N . ILE A 1 120 ? -7.084 0.573 2.492 1.00 87.12 120 ILE A N 1
ATOM 907 C CA . ILE A 1 120 ? -7.051 0.847 1.049 1.00 87.12 120 ILE A CA 1
ATOM 908 C C . ILE A 1 120 ? -6.019 1.934 0.732 1.00 87.12 120 ILE A C 1
ATOM 910 O O . ILE A 1 120 ? -5.205 1.751 -0.170 1.00 87.12 120 ILE A O 1
ATOM 914 N N . ILE A 1 121 ? -6.010 3.039 1.486 1.00 86.38 121 ILE A N 1
ATOM 915 C CA . ILE A 1 121 ? -5.041 4.132 1.300 1.00 86.38 121 ILE A CA 1
ATOM 916 C C . ILE A 1 121 ? -3.611 3.614 1.487 1.00 86.38 121 ILE A C 1
ATOM 918 O O . ILE A 1 121 ? -2.742 3.896 0.661 1.00 86.38 121 ILE A O 1
ATOM 922 N N . SER A 1 122 ? -3.375 2.815 2.531 1.00 85.94 122 SER A N 1
ATOM 923 C CA . SER A 1 122 ? -2.078 2.180 2.781 1.00 85.94 122 SER A CA 1
ATOM 924 C C . SER A 1 122 ? -1.662 1.259 1.628 1.00 85.94 122 SER A C 1
ATOM 926 O O . SER A 1 122 ? -0.542 1.369 1.131 1.00 85.94 122 SER A O 1
ATOM 928 N N . GLY A 1 123 ? -2.577 0.426 1.123 1.00 84.25 123 GLY A N 1
ATOM 929 C CA . GLY A 1 123 ? -2.327 -0.454 -0.019 1.00 84.25 123 GLY A CA 1
ATOM 930 C C . GLY A 1 123 ? -2.020 0.297 -1.318 1.00 84.25 123 GLY A C 1
ATOM 931 O O . GLY A 1 123 ? -1.104 -0.074 -2.051 1.00 84.25 123 GLY A O 1
ATOM 932 N N . VAL A 1 124 ? -2.723 1.400 -1.589 1.00 85.56 124 VAL A N 1
ATOM 933 C CA . VAL A 1 124 ? -2.443 2.285 -2.733 1.00 85.56 124 VAL A CA 1
ATOM 934 C C . VAL A 1 124 ? -1.042 2.891 -2.623 1.00 85.56 124 VAL A C 1
ATOM 936 O O . VAL A 1 124 ? -0.301 2.900 -3.607 1.00 85.56 124 VAL A O 1
ATOM 939 N N . CYS A 1 125 ? -0.649 3.345 -1.429 1.00 84.50 125 CYS A N 1
ATOM 940 C CA . CYS A 1 125 ? 0.689 3.885 -1.182 1.00 84.50 125 CYS A CA 1
ATOM 941 C C . CYS A 1 125 ? 1.777 2.815 -1.347 1.00 84.50 125 CYS A C 1
ATOM 943 O O . CYS A 1 125 ? 2.798 3.080 -1.979 1.00 84.50 125 CYS A O 1
ATOM 945 N N . ALA A 1 126 ? 1.544 1.598 -0.847 1.00 83.69 126 ALA A N 1
ATOM 946 C CA . ALA A 1 126 ? 2.453 0.468 -1.023 1.00 83.69 126 ALA A CA 1
ATOM 947 C C . ALA A 1 126 ? 2.603 0.078 -2.505 1.00 83.69 126 ALA A C 1
ATOM 949 O O . ALA A 1 126 ? 3.717 -0.128 -2.981 1.00 83.69 126 ALA A O 1
ATOM 950 N N . GLY A 1 127 ? 1.501 0.054 -3.263 1.00 82.38 127 GLY A N 1
ATOM 951 C CA . GLY A 1 127 ? 1.521 -0.194 -4.706 1.00 82.38 127 GLY A CA 1
ATOM 952 C C . GLY A 1 127 ? 2.281 0.885 -5.482 1.00 82.38 127 GLY A C 1
ATOM 953 O O . GLY A 1 127 ? 3.075 0.566 -6.365 1.00 82.38 127 GLY A O 1
ATOM 954 N N . LEU A 1 128 ? 2.098 2.162 -5.127 1.00 83.19 128 LEU A N 1
ATOM 955 C CA . LEU A 1 128 ? 2.883 3.276 -5.674 1.00 83.19 128 LEU A CA 1
ATOM 956 C C . LEU A 1 128 ? 4.378 3.119 -5.369 1.00 83.19 128 LEU A C 1
ATOM 958 O O . LEU A 1 128 ? 5.195 3.215 -6.283 1.00 83.19 128 LEU A O 1
ATOM 962 N N . ALA A 1 129 ? 4.736 2.829 -4.116 1.00 80.81 129 ALA A N 1
ATOM 963 C CA . ALA A 1 129 ? 6.122 2.625 -3.705 1.00 80.81 129 ALA A CA 1
ATOM 964 C C . ALA A 1 129 ? 6.776 1.440 -4.439 1.00 80.81 129 ALA A C 1
ATOM 966 O O . ALA A 1 129 ? 7.907 1.560 -4.906 1.00 80.81 129 ALA A O 1
ATOM 967 N N . GLY A 1 130 ? 6.050 0.331 -4.617 1.00 77.25 130 GLY A N 1
ATOM 968 C CA . GLY A 1 130 ? 6.511 -0.822 -5.393 1.00 77.25 130 GLY A CA 1
ATOM 969 C C . GLY A 1 130 ? 6.783 -0.472 -6.858 1.00 77.25 130 GLY A C 1
ATOM 970 O O . GLY A 1 130 ? 7.854 -0.777 -7.381 1.00 77.25 130 GLY A O 1
ATOM 971 N N . VAL A 1 131 ? 5.866 0.253 -7.509 1.00 80.25 131 VAL A N 1
ATOM 972 C CA . VAL A 1 131 ? 6.050 0.720 -8.896 1.00 80.25 131 VAL A CA 1
ATOM 973 C C . VAL A 1 131 ? 7.287 1.614 -9.016 1.00 80.25 131 VAL A C 1
ATOM 975 O O . VAL A 1 131 ? 8.106 1.405 -9.905 1.00 80.25 131 VAL A O 1
ATOM 978 N N . VAL A 1 132 ? 7.469 2.565 -8.100 1.00 78.44 132 VAL A N 1
ATOM 979 C CA . VAL A 1 132 ? 8.636 3.461 -8.106 1.00 78.44 132 VAL A CA 1
ATOM 980 C C . VAL A 1 132 ? 9.941 2.694 -7.847 1.00 78.44 132 VAL A C 1
ATOM 982 O O . VAL A 1 132 ? 10.946 2.959 -8.504 1.00 78.44 132 VAL A O 1
ATOM 985 N N . SER A 1 133 ? 9.933 1.720 -6.933 1.00 74.62 133 SER A N 1
ATOM 986 C CA . SER A 1 133 ? 11.109 0.900 -6.612 1.00 74.62 133 SER A CA 1
ATOM 987 C C . SER A 1 133 ? 11.543 0.035 -7.800 1.00 74.62 133 SER A C 1
ATOM 989 O O . SER A 1 133 ? 12.711 0.057 -8.188 1.00 74.62 133 SER A O 1
ATOM 991 N N . THR A 1 134 ? 10.591 -0.649 -8.445 1.00 75.25 134 THR A N 1
ATOM 992 C CA . THR A 1 134 ? 10.860 -1.450 -9.656 1.00 75.25 134 THR A CA 1
ATOM 993 C C . THR A 1 134 ? 11.369 -0.593 -10.815 1.00 75.25 134 THR A C 1
ATOM 995 O O . THR A 1 134 ? 12.317 -0.981 -11.493 1.00 75.25 134 THR A O 1
ATOM 998 N N . ALA A 1 135 ? 10.812 0.609 -11.002 1.00 73.56 135 ALA A N 1
ATOM 999 C CA . ALA A 1 135 ? 11.259 1.537 -12.036 1.00 73.56 135 ALA A CA 1
ATOM 1000 C C . ALA A 1 135 ? 12.691 2.042 -11.798 1.00 73.56 135 ALA A C 1
ATOM 1002 O O . ALA A 1 135 ? 13.453 2.200 -12.748 1.00 73.56 135 ALA A O 1
ATOM 1003 N N . ARG A 1 136 ? 13.072 2.260 -10.532 1.00 68.69 136 ARG A N 1
ATOM 1004 C CA . ARG A 1 136 ? 14.420 2.709 -10.156 1.00 68.69 136 ARG A CA 1
ATOM 1005 C C . ARG A 1 136 ? 15.472 1.610 -10.301 1.00 68.69 136 ARG A C 1
ATOM 1007 O O . ARG A 1 136 ? 16.601 1.910 -10.673 1.00 68.69 136 ARG A O 1
ATOM 1014 N N . LEU A 1 137 ? 15.126 0.367 -9.973 1.00 67.75 137 LEU A N 1
ATOM 1015 C CA . LEU A 1 137 ? 16.044 -0.772 -10.067 1.00 67.75 137 LEU A CA 1
ATOM 1016 C C . LEU A 1 137 ? 16.128 -1.344 -11.491 1.00 67.75 137 LEU A C 1
ATOM 1018 O O . LEU A 1 137 ? 17.069 -2.070 -11.794 1.00 67.75 137 LEU A O 1
ATOM 1022 N N . GLY A 1 138 ? 15.156 -1.043 -12.361 1.00 68.19 138 GLY A N 1
ATOM 1023 C CA . GLY A 1 138 ? 15.055 -1.645 -13.697 1.00 68.19 138 GLY A CA 1
ATOM 1024 C C . GLY A 1 138 ? 14.795 -3.157 -13.661 1.00 68.19 138 GLY A C 1
ATOM 1025 O O . GLY A 1 138 ? 14.901 -3.832 -14.685 1.00 68.19 138 GLY A O 1
ATOM 1026 N N . ALA A 1 139 ? 14.463 -3.682 -12.482 1.00 68.38 139 ALA A N 1
ATOM 1027 C CA . ALA A 1 139 ? 14.298 -5.091 -12.181 1.00 68.38 139 ALA A CA 1
ATOM 1028 C C . ALA A 1 139 ? 13.212 -5.255 -11.115 1.00 68.38 139 ALA A C 1
ATOM 1030 O O . ALA A 1 139 ? 13.153 -4.491 -10.147 1.00 68.38 139 ALA A O 1
ATOM 1031 N N . ALA A 1 140 ? 12.353 -6.256 -11.287 1.00 70.44 140 ALA A N 1
ATOM 1032 C CA . ALA A 1 140 ? 11.414 -6.674 -10.260 1.00 70.44 140 ALA A CA 1
ATOM 1033 C C . ALA A 1 140 ? 12.038 -7.821 -9.476 1.00 70.44 140 ALA A C 1
ATOM 1035 O O . ALA A 1 140 ? 12.043 -8.967 -9.924 1.00 70.44 140 ALA A O 1
ATOM 1036 N N . GLU A 1 141 ? 12.582 -7.486 -8.312 1.00 71.38 141 GLU A N 1
ATOM 1037 C CA . GLU A 1 141 ? 13.195 -8.448 -7.407 1.00 71.38 141 GLU A CA 1
ATOM 1038 C C . GLU A 1 141 ? 12.202 -8.833 -6.299 1.00 71.38 141 GLU A C 1
ATOM 1040 O O . GLU A 1 141 ? 11.740 -7.958 -5.561 1.00 71.38 141 GLU A O 1
ATOM 1045 N N . PRO A 1 142 ? 11.852 -10.125 -6.147 1.00 67.31 142 PRO A N 1
ATOM 1046 C CA . PRO A 1 142 ? 10.829 -10.568 -5.194 1.00 67.31 142 PRO A CA 1
ATOM 1047 C C . PRO A 1 142 ? 11.241 -10.388 -3.722 1.00 67.31 142 PRO A C 1
ATOM 1049 O O . PRO A 1 142 ? 10.386 -10.413 -2.837 1.00 67.31 142 PRO A O 1
ATOM 1052 N N . LEU A 1 143 ? 12.538 -10.195 -3.460 1.00 67.81 143 LEU A N 1
ATOM 1053 C CA . LEU A 1 143 ? 13.113 -9.923 -2.137 1.00 67.81 143 LEU A CA 1
ATOM 1054 C C . LEU A 1 143 ? 13.296 -8.421 -1.854 1.00 67.81 143 LEU A C 1
ATOM 1056 O O . LEU A 1 143 ? 13.662 -8.049 -0.735 1.00 67.81 143 LEU A O 1
ATOM 1060 N N . ALA A 1 144 ? 13.045 -7.544 -2.833 1.00 62.69 144 ALA A N 1
ATOM 1061 C CA . ALA A 1 144 ? 13.162 -6.107 -2.630 1.00 62.69 144 ALA A CA 1
ATOM 1062 C C . ALA A 1 144 ? 12.115 -5.622 -1.612 1.00 62.69 144 ALA A C 1
ATOM 1064 O O . ALA A 1 144 ? 10.914 -5.799 -1.798 1.00 62.69 144 ALA A O 1
ATOM 1065 N N . GLY A 1 145 ? 12.581 -4.982 -0.535 1.00 60.88 145 GLY A N 1
ATOM 1066 C CA . GLY A 1 145 ? 11.727 -4.428 0.523 1.00 60.88 145 GLY A CA 1
ATOM 1067 C C . GLY A 1 145 ? 11.595 -5.275 1.791 1.00 60.88 145 GLY A C 1
ATOM 1068 O O . GLY A 1 145 ? 10.826 -4.914 2.681 1.00 60.88 145 GLY A O 1
ATOM 1069 N N . MET A 1 146 ? 12.373 -6.353 1.920 1.00 69.31 146 MET A N 1
ATOM 1070 C CA . MET A 1 146 ? 12.548 -7.076 3.187 1.00 69.31 146 MET A CA 1
ATOM 1071 C C . MET A 1 146 ? 12.929 -6.110 4.324 1.00 69.31 146 MET A C 1
ATOM 1073 O O . MET A 1 146 ? 13.926 -5.396 4.227 1.00 69.31 146 MET A O 1
ATOM 1077 N N . GLY A 1 147 ? 12.135 -6.076 5.400 1.00 70.50 147 GLY A N 1
ATOM 1078 C CA . GLY A 1 147 ? 12.371 -5.197 6.551 1.00 70.50 147 GLY A CA 1
ATOM 1079 C C . GLY A 1 147 ? 11.820 -3.771 6.411 1.00 70.50 147 GLY A C 1
ATOM 1080 O O . GLY A 1 147 ? 11.815 -3.027 7.395 1.00 70.50 147 GLY A O 1
ATOM 1081 N N . PHE A 1 148 ? 11.278 -3.371 5.252 1.00 74.00 148 PHE A N 1
ATOM 1082 C CA . PHE A 1 148 ? 10.603 -2.068 5.121 1.00 74.00 148 PHE A CA 1
ATOM 1083 C C . PHE A 1 148 ? 9.377 -1.955 6.028 1.00 74.00 148 PHE A C 1
ATOM 1085 O O . PHE A 1 148 ? 9.085 -0.862 6.505 1.00 74.00 148 PHE A O 1
ATOM 1092 N N . GLU A 1 149 ? 8.719 -3.068 6.355 1.00 72.44 149 GLU A N 1
ATOM 1093 C CA . GLU A 1 149 ? 7.673 -3.096 7.380 1.00 72.44 149 GLU A CA 1
ATOM 1094 C C . GLU A 1 149 ? 8.172 -2.620 8.753 1.00 72.44 149 GLU A C 1
ATOM 1096 O O . GLU A 1 149 ? 7.528 -1.785 9.386 1.00 72.44 149 GLU A O 1
ATOM 1101 N N . THR A 1 150 ? 9.344 -3.083 9.199 1.00 70.00 150 THR A N 1
ATOM 1102 C CA . THR A 1 150 ? 9.922 -2.693 10.492 1.00 70.00 150 THR A CA 1
ATOM 1103 C C . THR A 1 150 ? 10.401 -1.247 10.492 1.00 70.00 150 THR A C 1
ATOM 1105 O O . THR A 1 150 ? 10.186 -0.543 11.475 1.00 70.00 150 THR A O 1
ATOM 1108 N N . TYR A 1 151 ? 10.968 -0.764 9.382 1.00 70.94 151 TYR A N 1
ATOM 1109 C CA . TYR A 1 151 ? 11.335 0.649 9.244 1.00 70.94 151 TYR A CA 1
ATOM 1110 C C . TYR A 1 151 ? 10.111 1.569 9.200 1.00 70.94 151 TYR A C 1
ATOM 1112 O O . TYR A 1 151 ? 10.143 2.655 9.776 1.00 70.94 151 TYR A O 1
ATOM 1120 N N . ALA A 1 152 ? 9.022 1.137 8.558 1.00 71.25 152 ALA A N 1
ATOM 1121 C CA . ALA A 1 152 ? 7.769 1.884 8.535 1.00 71.25 152 ALA A CA 1
ATOM 1122 C C . ALA A 1 152 ? 7.160 2.008 9.938 1.00 71.25 152 ALA A C 1
ATOM 1124 O O . ALA A 1 152 ? 6.717 3.090 10.311 1.00 71.25 152 ALA A O 1
ATOM 1125 N N . ILE A 1 153 ? 7.192 0.931 10.733 1.00 73.94 153 ILE A N 1
ATOM 1126 C CA . ILE A 1 153 ? 6.751 0.963 12.135 1.00 73.94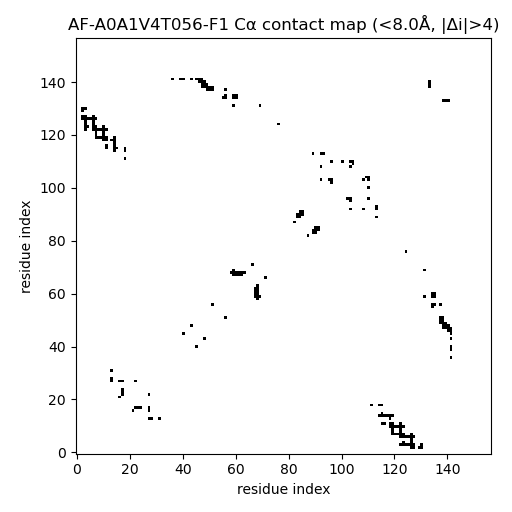 153 ILE A CA 1
ATOM 1127 C C . ILE A 1 153 ? 7.658 1.890 12.955 1.00 73.94 153 ILE A C 1
ATOM 1129 O O . ILE A 1 153 ? 7.150 2.747 13.666 1.00 73.94 153 ILE A O 1
ATOM 1133 N N . ALA A 1 154 ? 8.982 1.780 12.813 1.00 70.44 154 ALA A N 1
ATOM 1134 C CA . ALA A 1 154 ? 9.939 2.611 13.546 1.00 70.44 154 ALA A CA 1
ATOM 1135 C C . ALA A 1 154 ? 9.869 4.106 13.189 1.00 70.44 154 ALA A C 1
ATOM 1137 O O . ALA A 1 154 ? 10.195 4.938 14.020 1.00 70.44 154 ALA A O 1
ATOM 1138 N N . SER A 1 155 ? 9.449 4.458 11.970 1.00 71.00 155 SER A N 1
ATOM 1139 C CA . SER A 1 155 ? 9.299 5.861 11.547 1.00 71.00 155 SER A CA 1
ATOM 1140 C C . SER A 1 155 ? 7.999 6.506 12.037 1.00 71.00 155 SER A C 1
ATOM 1142 O O . SER A 1 155 ? 7.864 7.726 11.986 1.00 71.00 155 SER A O 1
ATOM 1144 N N . ALA A 1 156 ? 7.014 5.695 12.433 1.00 67.62 156 ALA A N 1
ATOM 1145 C CA . ALA A 1 156 ? 5.695 6.157 12.856 1.00 67.62 156 ALA A CA 1
ATOM 1146 C C . ALA A 1 156 ? 5.579 6.393 14.375 1.00 67.62 156 ALA A C 1
ATOM 1148 O O . ALA A 1 156 ? 4.567 6.947 14.810 1.00 67.62 156 ALA A O 1
ATOM 1149 N N . ILE A 1 157 ? 6.572 5.947 15.156 1.00 56.91 157 ILE A N 1
ATOM 1150 C CA . ILE A 1 157 ? 6.645 6.019 16.627 1.00 56.91 157 ILE A CA 1
ATOM 1151 C C . ILE A 1 157 ? 7.723 7.031 17.011 1.00 56.91 157 ILE A C 1
ATOM 1153 O O . ILE A 1 157 ? 7.456 7.840 17.925 1.00 56.91 157 ILE A O 1
#